Protein AF-A0A418C2A4-F1 (afdb_monomer)

pLDDT: mean 93.09, std 5.09, range [67.75, 98.19]

Foldseek 3Di:
DVPLVVLQVQLQVLLPVQQPPDHRDDPCVPPHDDPPDPQNVVCVVPVFHDDDDDQDDPDPDDDPVCVVVSVNSVVRNVVSSVVSRVVSVD

Mean predicted aligned error: 3.14 Å

Radius of gyration: 13.96 Å; Cα contacts (8 Å, |Δi|>4): 63; chains: 1; bounding box: 31×27×36 Å

Sequence (90 aa):
GGGFDEKFDVLGLGLESVMGGYTAIPLAINLSPSYGLFQDYAFREFKKPALTLEIVGDDFVVDVATIKTHGLDVYKGINQFAKEVTVFNG

Structure (mmCIF, N/CA/C/O backbone):
data_AF-A0A418C2A4-F1
#
_entry.id   AF-A0A418C2A4-F1
#
loop_
_atom_site.group_PDB
_atom_site.id
_atom_site.type_symbol
_atom_site.label_atom_id
_atom_site.label_alt_id
_atom_site.label_comp_id
_atom_site.label_asym_id
_atom_site.label_entity_id
_atom_site.label_seq_id
_atom_site.pdbx_PDB_ins_code
_atom_site.Cartn_x
_atom_site.Cartn_y
_atom_site.Cartn_z
_atom_site.occupancy
_atom_site.B_iso_or_equiv
_atom_site.auth_seq_id
_atom_site.auth_comp_id
_atom_site.auth_asym_id
_atom_site.auth_atom_id
_atom_site.pdbx_PDB_model_num
ATOM 1 N N . GLY A 1 1 ? 17.198 -0.893 -8.218 1.00 67.75 1 GLY A N 1
ATOM 2 C CA . GLY A 1 1 ? 16.586 -2.053 -8.881 1.00 67.75 1 GLY A CA 1
ATOM 3 C C . GLY A 1 1 ? 16.051 -1.700 -10.252 1.00 67.75 1 GLY A C 1
ATOM 4 O O . GLY A 1 1 ? 14.848 -1.590 -10.422 1.00 67.75 1 GLY A O 1
ATOM 5 N N . GLY A 1 2 ? 16.924 -1.522 -11.255 1.00 84.06 2 GLY A N 1
ATOM 6 C CA . GLY A 1 2 ? 16.503 -1.326 -12.655 1.00 84.06 2 GLY A CA 1
ATOM 7 C C . GLY A 1 2 ? 15.526 -0.165 -12.908 1.00 84.06 2 GLY A C 1
ATOM 8 O O . GLY A 1 2 ? 14.746 -0.248 -13.851 1.00 84.06 2 GLY A O 1
ATOM 9 N N . GLY A 1 3 ? 15.529 0.869 -12.058 1.00 89.75 3 GLY A N 1
ATOM 10 C CA . GLY A 1 3 ? 14.574 1.984 -12.100 1.00 89.75 3 GLY A CA 1
ATOM 11 C C . GLY A 1 3 ? 13.195 1.695 -11.489 1.00 89.75 3 GLY A C 1
ATOM 12 O O . GLY A 1 3 ? 12.310 2.541 -11.573 1.00 89.75 3 GLY A O 1
ATOM 13 N N . PHE A 1 4 ? 12.965 0.500 -10.934 1.00 93.25 4 PHE A N 1
ATOM 14 C CA . PHE A 1 4 ? 11.706 0.155 -10.270 1.00 93.25 4 PHE A CA 1
ATOM 15 C C . PHE A 1 4 ? 11.675 0.558 -8.799 1.00 93.25 4 PHE A C 1
ATOM 17 O O . PHE A 1 4 ? 10.592 0.857 -8.312 1.00 93.25 4 PHE A O 1
ATOM 24 N N . ASP A 1 5 ? 12.819 0.594 -8.111 1.00 92.12 5 ASP A N 1
ATOM 25 C CA . ASP A 1 5 ? 12.883 0.980 -6.694 1.00 92.12 5 ASP A CA 1
ATOM 26 C C . ASP A 1 5 ? 12.321 2.397 -6.519 1.00 92.12 5 ASP A C 1
ATOM 28 O O . ASP A 1 5 ? 11.383 2.601 -5.760 1.00 92.12 5 ASP A O 1
ATOM 32 N N . GLU A 1 6 ? 12.766 3.340 -7.352 1.00 94.12 6 GLU A N 1
ATOM 33 C CA . GLU A 1 6 ? 12.304 4.729 -7.333 1.00 94.12 6 GLU A CA 1
ATOM 34 C C . GLU A 1 6 ? 10.807 4.846 -7.668 1.00 94.12 6 GLU A C 1
ATOM 36 O O . GLU A 1 6 ? 10.100 5.711 -7.152 1.00 94.12 6 GLU A O 1
ATOM 41 N N . LYS A 1 7 ? 10.289 3.958 -8.526 1.00 95.94 7 LYS A N 1
ATOM 42 C CA . LYS A 1 7 ? 8.854 3.900 -8.837 1.00 95.94 7 LYS A CA 1
ATOM 43 C C . LYS A 1 7 ? 8.040 3.360 -7.664 1.00 95.94 7 LYS A C 1
ATOM 45 O O . LYS A 1 7 ? 6.928 3.832 -7.434 1.00 95.94 7 LYS A O 1
ATOM 50 N N . PHE A 1 8 ? 8.570 2.374 -6.943 1.00 95.75 8 PHE A N 1
ATOM 51 C CA . PHE A 1 8 ? 7.951 1.863 -5.724 1.00 95.75 8 PHE A CA 1
ATOM 52 C C . PHE A 1 8 ? 7.997 2.892 -4.595 1.00 95.75 8 PHE A C 1
ATOM 54 O O . PHE A 1 8 ? 7.011 2.992 -3.873 1.00 95.75 8 PHE A O 1
ATOM 61 N N . ASP A 1 9 ? 9.052 3.702 -4.499 1.00 94.38 9 ASP A N 1
ATOM 62 C CA . ASP A 1 9 ? 9.131 4.803 -3.533 1.00 94.38 9 ASP A CA 1
ATOM 63 C C . ASP A 1 9 ? 8.027 5.840 -3.783 1.00 94.38 9 ASP A C 1
ATOM 65 O O . ASP A 1 9 ? 7.288 6.198 -2.867 1.00 94.38 9 ASP A O 1
ATOM 69 N N . VAL A 1 10 ? 7.846 6.277 -5.036 1.00 96.00 10 VAL A N 1
ATOM 70 C CA . VAL A 1 10 ? 6.768 7.217 -5.403 1.00 96.00 10 VAL A CA 1
ATOM 71 C C . VAL A 1 10 ? 5.391 6.624 -5.106 1.00 96.00 10 VAL A C 1
ATOM 73 O O . VAL A 1 10 ? 4.561 7.282 -4.479 1.00 96.00 10 VAL A O 1
ATOM 76 N N . LEU A 1 11 ? 5.157 5.372 -5.514 1.00 97.31 11 LEU A N 1
ATOM 77 C CA . LEU A 1 11 ? 3.903 4.672 -5.237 1.00 97.31 11 LEU A CA 1
ATOM 78 C C . LEU A 1 11 ? 3.646 4.573 -3.728 1.00 97.31 11 LEU A C 1
ATOM 80 O O . LEU A 1 11 ? 2.533 4.838 -3.280 1.00 97.31 11 LEU A O 1
ATOM 84 N N . GLY A 1 12 ? 4.668 4.213 -2.950 1.00 96.19 12 GLY A N 1
ATOM 85 C CA . GLY A 1 12 ? 4.604 4.092 -1.497 1.00 96.19 12 GLY A CA 1
ATOM 86 C C . GLY A 1 12 ? 4.218 5.405 -0.824 1.00 96.19 12 GLY A C 1
ATOM 87 O O . GLY A 1 12 ? 3.233 5.439 -0.088 1.00 96.19 12 GLY A O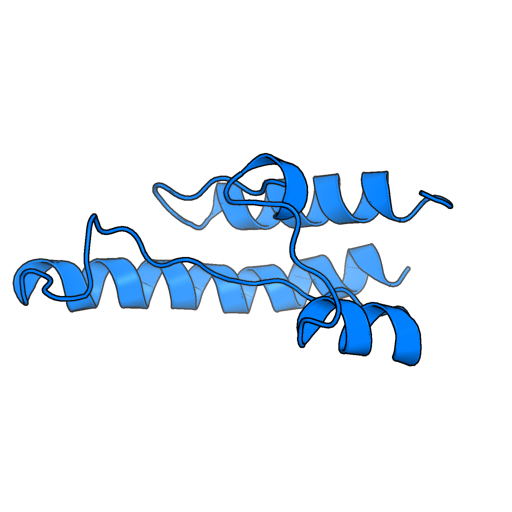 1
ATOM 88 N N . LEU A 1 13 ? 4.911 6.497 -1.154 1.00 96.31 13 LEU A N 1
ATOM 89 C CA . LEU A 1 13 ? 4.606 7.841 -0.645 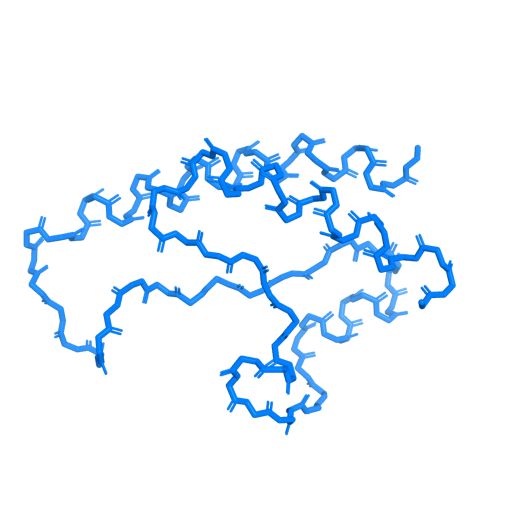1.00 96.31 13 LEU A CA 1
ATOM 90 C C . LEU A 1 13 ? 3.177 8.285 -0.995 1.00 96.31 13 LEU A C 1
ATOM 92 O O . LEU A 1 13 ? 2.488 8.901 -0.178 1.00 96.31 13 LEU A O 1
ATOM 96 N N . GLY A 1 14 ? 2.705 7.945 -2.198 1.00 97.19 14 GLY A N 1
ATOM 97 C CA . GLY A 1 14 ? 1.325 8.190 -2.614 1.00 97.19 14 GLY A CA 1
ATOM 98 C C . GLY A 1 14 ? 0.313 7.499 -1.699 1.00 97.19 14 GLY A C 1
ATOM 99 O O . GLY A 1 14 ? -0.647 8.129 -1.251 1.00 97.19 14 GLY A O 1
ATOM 100 N N . LEU A 1 15 ? 0.543 6.229 -1.357 1.00 97.50 15 LEU A N 1
ATOM 101 C CA . LEU A 1 15 ? -0.318 5.476 -0.438 1.00 97.50 15 LEU A CA 1
ATOM 102 C C . LEU A 1 15 ? -0.272 6.021 0.992 1.00 97.50 15 LEU A C 1
ATOM 104 O O . LEU A 1 15 ? -1.329 6.235 1.590 1.00 97.50 15 LEU A O 1
ATOM 108 N N . GLU A 1 16 ? 0.919 6.298 1.524 1.00 96.12 16 GLU A N 1
ATOM 109 C CA . GLU A 1 16 ? 1.096 6.868 2.869 1.00 96.12 16 GLU A CA 1
ATOM 110 C C . GLU A 1 16 ? 0.333 8.185 3.043 1.00 96.12 16 GLU A C 1
ATOM 112 O O . GLU A 1 16 ? -0.232 8.447 4.103 1.00 96.12 16 GLU A O 1
ATOM 117 N N . SER A 1 17 ? 0.237 8.995 1.983 1.00 96.56 17 SER A N 1
ATOM 118 C CA . SER A 1 17 ? -0.477 10.275 2.030 1.00 96.56 17 SER A CA 1
ATOM 119 C C . SER A 1 17 ? -1.981 10.149 2.322 1.00 96.56 17 SER A C 1
ATOM 121 O O . SER A 1 17 ? -2.607 11.124 2.744 1.00 96.56 17 SER A O 1
ATOM 123 N N . VAL A 1 18 ? -2.575 8.965 2.110 1.00 97.00 18 VAL A N 1
ATOM 124 C CA . VAL A 1 18 ? -4.015 8.722 2.307 1.00 97.00 18 VAL A CA 1
ATOM 125 C C . VAL A 1 18 ? -4.334 7.653 3.354 1.00 97.00 18 VAL A C 1
ATOM 127 O O . VAL A 1 18 ? -5.466 7.617 3.848 1.00 97.00 18 VAL A O 1
ATOM 130 N N . MET A 1 19 ? -3.380 6.775 3.676 1.00 94.88 19 MET A N 1
ATOM 131 C CA . MET A 1 19 ? -3.547 5.674 4.626 1.00 94.88 19 MET A CA 1
ATOM 132 C C . MET A 1 19 ? -2.982 6.080 5.989 1.00 94.88 19 MET A C 1
ATOM 134 O O . MET A 1 19 ? -1.774 6.070 6.206 1.00 94.88 19 MET A O 1
ATOM 138 N N . GLY A 1 20 ? -3.859 6.447 6.926 1.00 84.62 20 GLY A N 1
ATOM 139 C CA . GLY A 1 20 ? -3.436 6.841 8.269 1.00 84.62 20 GLY A CA 1
ATOM 140 C C . GLY A 1 20 ? -2.733 5.694 9.001 1.00 84.62 20 GLY A C 1
ATOM 141 O O . GLY A 1 20 ? -3.305 4.621 9.151 1.00 84.62 20 GLY A O 1
ATOM 142 N N . GLY A 1 21 ? -1.506 5.926 9.472 1.00 82.94 21 GLY A N 1
ATOM 143 C CA . GLY A 1 21 ? -0.773 4.968 10.309 1.00 82.94 21 GLY A CA 1
ATOM 144 C C . GLY A 1 21 ? -0.062 3.835 9.562 1.00 82.94 21 GLY A C 1
ATOM 145 O O . GLY A 1 21 ? 0.365 2.884 10.208 1.00 82.94 21 GLY A O 1
ATOM 146 N N . TYR A 1 22 ? 0.081 3.928 8.237 1.00 92.06 22 TYR A N 1
ATOM 147 C CA . TYR A 1 22 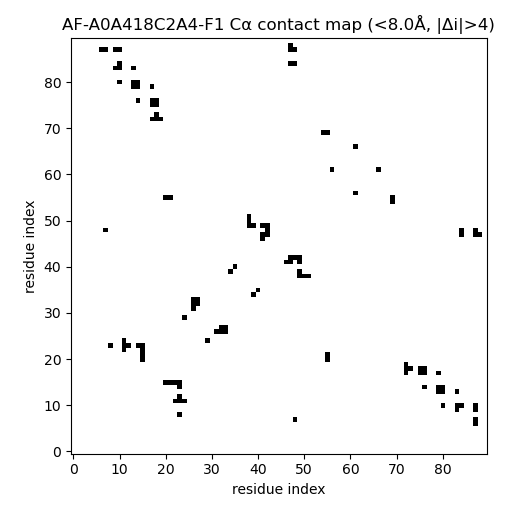? 0.845 2.965 7.439 1.00 92.06 22 TYR A CA 1
ATOM 148 C C . TYR A 1 22 ? 2.169 3.567 6.967 1.00 92.06 22 TYR A C 1
ATOM 150 O O . TYR A 1 22 ? 2.264 4.770 6.727 1.00 92.06 22 TYR A O 1
ATOM 158 N N . THR A 1 23 ? 3.171 2.706 6.798 1.00 92.31 23 THR A N 1
ATOM 159 C CA . THR A 1 23 ? 4.466 3.052 6.204 1.00 92.31 23 THR A CA 1
ATOM 160 C C . THR A 1 23 ? 4.774 2.070 5.081 1.00 92.31 23 THR A C 1
ATOM 162 O O . THR A 1 23 ? 4.691 0.853 5.266 1.00 92.31 23 THR A O 1
ATOM 165 N N . ALA A 1 24 ? 5.117 2.590 3.909 1.00 92.56 24 ALA A N 1
ATOM 166 C CA . ALA A 1 24 ? 5.573 1.824 2.769 1.00 92.56 24 ALA A CA 1
ATOM 167 C C . ALA A 1 24 ? 7.051 1.479 2.960 1.00 92.56 24 ALA A C 1
ATOM 169 O O . ALA A 1 24 ? 7.921 2.342 3.037 1.00 92.56 24 ALA A O 1
ATOM 170 N N . ILE A 1 25 ? 7.343 0.187 3.044 1.00 91.06 25 ILE A N 1
ATOM 171 C CA . ILE A 1 25 ? 8.691 -0.310 3.299 1.00 91.06 25 ILE A CA 1
ATOM 172 C C . ILE A 1 25 ? 8.894 -1.634 2.558 1.00 91.06 25 ILE A C 1
ATOM 174 O O . ILE A 1 25 ? 7.967 -2.450 2.498 1.00 91.06 25 ILE A O 1
ATOM 178 N N . PRO A 1 26 ? 10.085 -1.899 1.990 1.00 88.19 26 PRO A N 1
ATOM 179 C CA . PRO A 1 26 ? 10.382 -3.208 1.431 1.00 88.19 26 PRO A CA 1
ATOM 180 C C . PRO A 1 26 ? 10.195 -4.309 2.481 1.00 88.19 26 PRO A C 1
ATOM 182 O O . PRO A 1 26 ? 10.778 -4.258 3.565 1.00 88.19 26 PRO A O 1
ATOM 185 N N . LEU A 1 27 ? 9.416 -5.340 2.143 1.00 85.50 27 LEU A N 1
ATOM 186 C CA . LEU A 1 27 ? 9.057 -6.413 3.077 1.00 85.50 27 LEU A CA 1
ATOM 187 C C . LEU A 1 27 ? 10.283 -7.091 3.712 1.00 85.50 27 LEU A C 1
ATOM 189 O O . LEU A 1 27 ? 10.293 -7.372 4.909 1.00 85.50 27 LEU A O 1
ATOM 193 N N . ALA A 1 28 ? 11.333 -7.296 2.911 1.00 84.75 28 ALA A N 1
ATOM 194 C CA . ALA A 1 28 ? 12.587 -7.904 3.351 1.00 84.75 28 ALA A CA 1
ATOM 195 C C . ALA A 1 28 ? 13.330 -7.083 4.425 1.00 84.75 28 ALA A C 1
ATOM 197 O O . ALA A 1 28 ? 14.175 -7.642 5.119 1.00 84.75 28 ALA A O 1
ATOM 198 N N . ILE A 1 29 ? 13.030 -5.784 4.554 1.00 83.00 29 ILE A N 1
ATOM 199 C CA . ILE A 1 29 ? 13.583 -4.891 5.583 1.00 83.00 29 ILE A CA 1
ATOM 200 C C . ILE A 1 29 ? 12.695 -4.888 6.837 1.00 83.00 29 ILE A C 1
ATOM 202 O O . ILE A 1 29 ? 13.220 -4.827 7.943 1.00 83.00 29 ILE A O 1
ATOM 206 N N . ASN A 1 30 ? 11.368 -4.953 6.678 1.00 81.81 30 ASN A N 1
ATOM 207 C CA . ASN A 1 30 ? 10.419 -4.723 7.773 1.00 81.81 30 ASN A CA 1
ATOM 208 C C . ASN A 1 30 ? 10.119 -5.954 8.642 1.00 81.81 30 ASN A C 1
ATOM 210 O O . ASN A 1 30 ? 10.004 -5.837 9.856 1.00 81.81 30 ASN A O 1
ATOM 214 N N . LEU A 1 31 ? 9.948 -7.126 8.026 1.00 78.06 31 LEU A N 1
ATOM 215 C CA . LEU A 1 31 ? 9.484 -8.331 8.726 1.00 78.06 31 LEU A CA 1
ATOM 216 C C . LEU A 1 31 ? 10.587 -9.385 8.781 1.00 78.06 31 LEU A C 1
ATOM 218 O O . LEU A 1 31 ? 11.186 -9.640 9.822 1.00 78.06 31 LEU A O 1
ATOM 222 N N . SER A 1 32 ? 10.856 -10.012 7.642 1.00 83.06 32 SER A N 1
ATOM 223 C CA . SER A 1 32 ? 11.958 -10.951 7.466 1.00 83.06 32 SER A CA 1
ATOM 224 C C . SER A 1 32 ? 12.177 -11.206 5.975 1.00 83.06 32 SER A C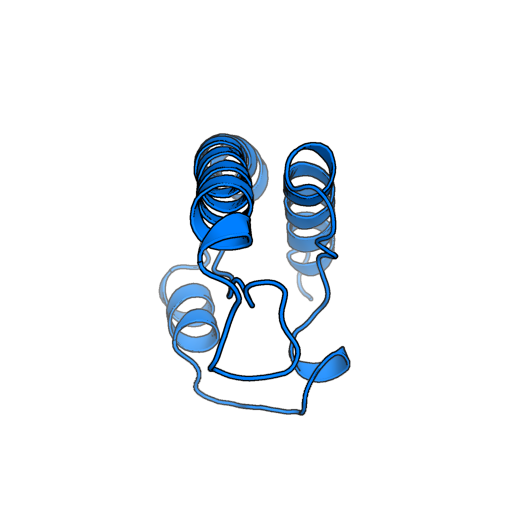 1
ATOM 226 O O . SER A 1 32 ? 11.228 -11.089 5.189 1.00 83.06 32 SER A O 1
ATOM 228 N N . PRO A 1 33 ? 13.395 -11.588 5.554 1.00 87.44 33 PRO A N 1
ATOM 229 C CA . PRO A 1 33 ? 13.626 -12.068 4.200 1.00 87.44 33 PRO A CA 1
ATOM 230 C C . PRO A 1 33 ? 12.719 -13.266 3.895 1.00 87.44 33 PRO A C 1
ATOM 232 O O . PRO A 1 33 ? 12.905 -14.363 4.418 1.00 87.44 33 PRO A O 1
ATOM 235 N N . SER A 1 34 ? 11.726 -13.030 3.045 1.00 89.50 34 SER A N 1
ATOM 236 C CA . SER A 1 34 ? 10.747 -14.012 2.592 1.00 89.50 34 SER A CA 1
ATOM 237 C C . SER A 1 34 ? 10.772 -14.041 1.071 1.00 89.50 34 SER A C 1
ATOM 239 O O . SER A 1 34 ? 10.873 -12.991 0.438 1.00 89.50 34 SER A O 1
ATOM 241 N N . TYR A 1 35 ? 10.712 -15.235 0.485 1.00 89.50 35 TYR A N 1
ATOM 242 C CA . TYR A 1 35 ? 10.896 -15.428 -0.952 1.00 89.50 35 TYR A CA 1
ATOM 243 C C . TYR A 1 35 ? 9.772 -16.270 -1.542 1.00 89.50 35 TYR A C 1
ATOM 245 O O . TYR A 1 35 ? 9.294 -17.211 -0.911 1.00 89.50 35 TYR A O 1
ATOM 253 N N . GLY A 1 36 ? 9.408 -15.977 -2.791 1.00 91.88 36 GLY A N 1
ATOM 254 C CA . GLY A 1 36 ? 8.380 -16.735 -3.506 1.00 91.88 36 GLY A CA 1
ATOM 255 C C . GLY A 1 36 ? 6.967 -16.341 -3.091 1.00 91.88 36 GLY A C 1
ATOM 256 O O . GLY A 1 36 ? 6.037 -17.132 -3.245 1.00 91.88 36 GLY A O 1
ATOM 257 N N . LEU A 1 37 ? 6.810 -15.127 -2.566 1.00 93.06 37 LEU A N 1
ATOM 258 C CA . LEU A 1 37 ? 5.519 -14.592 -2.180 1.00 93.06 37 LEU A CA 1
ATOM 259 C C . LEU A 1 37 ? 4.702 -14.209 -3.414 1.00 93.06 37 LEU A C 1
ATOM 261 O O . LEU A 1 37 ? 5.218 -14.067 -4.528 1.00 93.06 37 LEU A O 1
ATOM 265 N N . PHE A 1 38 ? 3.400 -14.027 -3.208 1.00 93.88 38 PHE A N 1
ATOM 266 C CA . PHE A 1 38 ? 2.485 -13.717 -4.300 1.00 93.88 38 PHE A CA 1
ATOM 267 C C . PHE A 1 38 ? 2.881 -12.430 -5.039 1.00 93.88 38 PHE A C 1
ATOM 269 O O . PHE A 1 38 ? 2.906 -12.415 -6.270 1.00 93.88 38 PHE A O 1
ATOM 276 N N . GLN A 1 39 ? 3.264 -11.376 -4.311 1.00 93.94 39 GLN A N 1
ATOM 277 C CA . GLN A 1 39 ? 3.716 -10.121 -4.910 1.00 93.94 39 GLN A CA 1
ATOM 278 C C . GLN A 1 39 ? 5.046 -10.264 -5.665 1.00 93.94 39 GLN A C 1
ATOM 280 O O . GLN A 1 39 ? 5.210 -9.634 -6.709 1.00 93.94 39 GLN A O 1
ATOM 285 N N . ASP A 1 40 ? 5.954 -11.142 -5.213 1.00 92.94 40 ASP A N 1
ATOM 286 C CA . ASP A 1 40 ? 7.213 -11.418 -5.921 1.00 92.94 40 ASP A CA 1
ATOM 287 C C . ASP A 1 40 ? 6.922 -12.045 -7.286 1.00 92.94 40 ASP A C 1
ATOM 289 O O . ASP A 1 40 ? 7.476 -11.634 -8.309 1.00 92.94 40 ASP A O 1
ATOM 293 N N . TYR A 1 41 ? 6.030 -13.042 -7.306 1.00 95.62 41 TYR A N 1
ATOM 294 C CA . TYR A 1 41 ? 5.576 -13.682 -8.536 1.00 95.62 41 TYR A CA 1
ATOM 295 C C . TYR A 1 41 ? 4.892 -12.673 -9.461 1.00 95.62 41 TYR A C 1
ATOM 297 O O . TYR A 1 41 ? 5.286 -12.556 -10.621 1.00 95.62 41 TYR A O 1
ATOM 305 N N . ALA A 1 42 ? 3.915 -11.918 -8.949 1.00 96.00 42 ALA A N 1
ATOM 306 C CA . ALA A 1 42 ? 3.138 -10.973 -9.744 1.00 96.00 42 ALA A CA 1
ATOM 307 C C . ALA A 1 42 ? 4.030 -9.898 -10.384 1.00 96.00 42 AL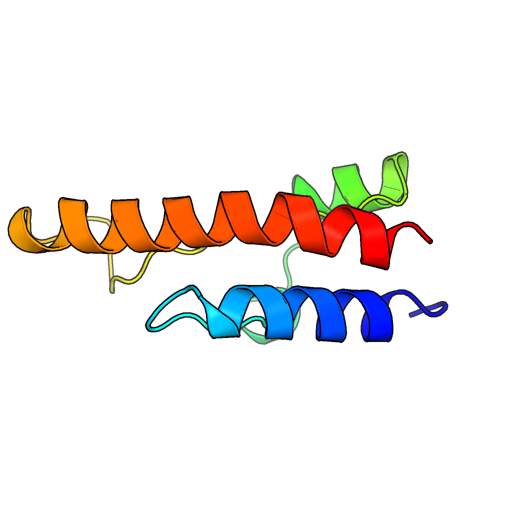A A C 1
ATOM 309 O O . ALA A 1 42 ? 3.932 -9.643 -11.587 1.00 96.00 42 ALA A O 1
ATOM 310 N N . PHE A 1 43 ? 4.957 -9.314 -9.619 1.00 94.75 43 PHE A N 1
ATOM 311 C CA . PHE A 1 43 ? 5.900 -8.346 -10.170 1.00 94.75 43 PHE A CA 1
ATOM 312 C C . PHE A 1 43 ? 6.843 -8.995 -11.188 1.00 94.75 43 PHE A C 1
ATOM 314 O O . PHE A 1 43 ? 7.074 -8.437 -12.263 1.00 94.75 43 PHE A O 1
ATOM 321 N N . ARG A 1 44 ? 7.381 -10.186 -10.890 1.00 95.00 44 ARG A N 1
ATOM 322 C CA . ARG A 1 44 ? 8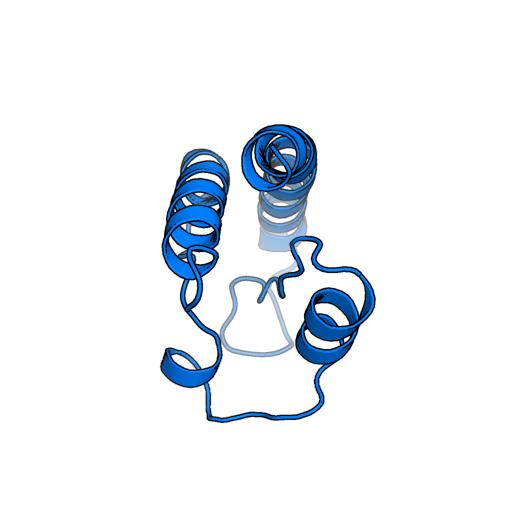.315 -10.875 -11.791 1.00 95.00 44 ARG A CA 1
ATOM 323 C C . ARG A 1 44 ? 7.677 -11.192 -13.139 1.00 95.00 44 ARG A C 1
ATOM 325 O O . ARG A 1 44 ? 8.344 -10.956 -14.148 1.00 95.00 44 ARG A O 1
ATOM 332 N N . GLU A 1 45 ? 6.445 -11.690 -13.126 1.00 97.38 45 GLU A N 1
ATOM 333 C CA . GLU A 1 45 ? 5.688 -12.119 -14.303 1.00 97.38 45 GLU A CA 1
ATOM 334 C C . GLU A 1 45 ? 5.217 -10.928 -15.143 1.00 97.38 45 GLU A C 1
ATOM 336 O O . GLU A 1 45 ? 5.495 -10.854 -16.336 1.00 97.38 45 GLU A O 1
ATOM 341 N N . PHE A 1 46 ? 4.554 -9.950 -14.520 1.00 95.69 46 PHE A N 1
ATOM 342 C CA . PHE A 1 46 ? 3.836 -8.907 -15.262 1.00 95.69 46 PHE A CA 1
ATOM 343 C C . PHE A 1 46 ? 4.587 -7.577 -15.366 1.00 95.69 46 PHE A C 1
ATOM 345 O O . PHE A 1 46 ? 4.189 -6.710 -16.145 1.00 95.69 46 PHE A O 1
ATOM 352 N N . LYS A 1 47 ? 5.648 -7.380 -14.572 1.00 93.38 47 LYS A N 1
ATOM 353 C CA . LYS A 1 47 ? 6.333 -6.081 -14.403 1.00 93.38 47 LYS A CA 1
ATOM 354 C C . LYS A 1 47 ? 5.374 -4.952 -13.999 1.00 93.38 47 LYS A C 1
ATOM 356 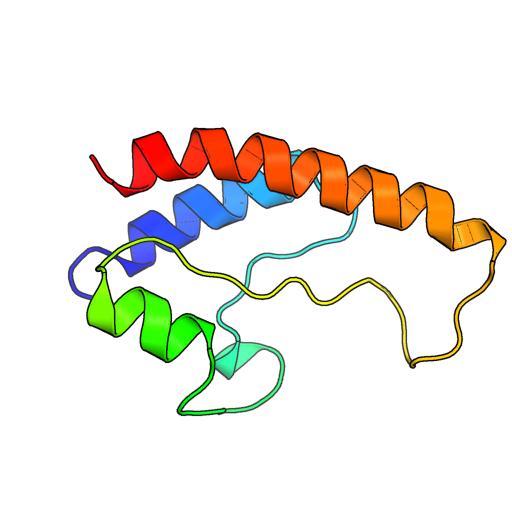O O . LYS A 1 47 ? 5.551 -3.802 -14.395 1.00 93.38 47 LYS A O 1
ATOM 361 N N . LYS A 1 48 ? 4.342 -5.296 -13.223 1.00 95.62 48 LYS A N 1
ATOM 362 C CA . LYS A 1 48 ? 3.330 -4.383 -12.670 1.00 95.62 48 LYS A CA 1
ATOM 363 C C . LYS A 1 48 ? 3.491 -4.282 -11.156 1.00 95.62 48 LYS A C 1
ATOM 365 O O . LYS A 1 48 ? 3.924 -5.266 -10.555 1.00 95.62 48 LYS A O 1
ATOM 370 N N . PRO A 1 49 ? 3.173 -3.129 -10.541 1.00 96.06 49 PRO A N 1
ATOM 371 C CA . PRO A 1 49 ? 3.362 -2.962 -9.107 1.00 96.06 49 PRO A CA 1
ATOM 372 C C . PRO A 1 49 ? 2.476 -3.954 -8.349 1.00 96.06 49 PRO A C 1
ATOM 374 O O . PRO A 1 49 ? 1.304 -4.136 -8.680 1.00 96.06 49 PRO A O 1
ATOM 377 N N . ALA A 1 50 ? 3.050 -4.592 -7.335 1.00 95.31 50 ALA A N 1
ATOM 378 C CA . ALA A 1 50 ? 2.368 -5.507 -6.433 1.00 95.31 50 ALA A CA 1
ATOM 379 C C . ALA A 1 50 ? 2.845 -5.218 -5.007 1.00 95.31 50 ALA A C 1
ATOM 381 O O . ALA A 1 50 ? 4.023 -4.927 -4.801 1.00 95.31 50 ALA A O 1
ATOM 382 N N . LEU A 1 51 ? 1.931 -5.268 -4.040 1.00 93.44 51 LEU A N 1
ATOM 383 C CA . LEU A 1 51 ? 2.203 -4.936 -2.644 1.00 93.44 51 LEU A CA 1
ATOM 384 C C . LEU A 1 51 ? 1.426 -5.849 -1.700 1.00 93.44 51 LEU A C 1
ATOM 386 O O . LEU A 1 51 ? 0.440 -6.474 -2.096 1.00 93.44 51 LEU A O 1
ATOM 390 N N . THR A 1 52 ? 1.865 -5.865 -0.448 1.00 93.50 52 THR A N 1
ATOM 391 C CA . THR A 1 52 ? 1.169 -6.480 0.683 1.00 93.50 52 THR A CA 1
ATOM 392 C C . THR A 1 52 ? 0.724 -5.366 1.625 1.00 93.50 52 THR A C 1
ATOM 394 O O . THR A 1 52 ? 1.495 -4.444 1.881 1.00 93.50 52 THR A O 1
ATOM 397 N N . LEU A 1 53 ? -0.511 -5.439 2.126 1.00 93.00 53 LEU A N 1
ATOM 398 C CA . LEU A 1 53 ? -1.005 -4.563 3.190 1.00 93.00 53 LEU A CA 1
ATOM 399 C C . LEU A 1 53 ? -1.069 -5.360 4.492 1.00 93.00 53 LEU A C 1
ATOM 401 O O . LEU A 1 53 ? -1.880 -6.276 4.605 1.00 93.00 53 LEU A O 1
ATOM 405 N N . GLU A 1 54 ? -0.239 -4.985 5.460 1.00 91.94 54 GLU A N 1
ATOM 406 C CA . GLU A 1 54 ? -0.287 -5.513 6.825 1.00 91.94 54 GLU A CA 1
ATOM 407 C C . GLU A 1 54 ? -1.183 -4.603 7.666 1.00 91.94 54 GLU A C 1
ATOM 409 O O . GLU A 1 54 ? -0.835 -3.449 7.910 1.00 91.94 54 GLU A O 1
ATOM 414 N N . ILE A 1 55 ? -2.370 -5.081 8.047 1.00 92.88 55 ILE A N 1
ATOM 415 C CA . ILE A 1 55 ? -3.349 -4.272 8.785 1.00 92.88 55 ILE A CA 1
ATOM 416 C C . ILE A 1 55 ? -2.838 -3.995 10.200 1.00 92.88 55 ILE A C 1
ATOM 418 O O . ILE A 1 55 ? -2.359 -4.904 10.868 1.00 92.88 55 ILE A O 1
ATOM 422 N N . VAL A 1 56 ? -2.976 -2.745 10.656 1.00 89.81 56 VAL A N 1
ATOM 423 C CA . VAL A 1 56 ? -2.541 -2.308 11.992 1.00 89.81 56 VAL A CA 1
ATOM 424 C C . VAL A 1 56 ? -3.114 -3.214 13.088 1.00 89.81 56 VAL A C 1
ATOM 426 O O . VAL A 1 56 ? -4.327 -3.409 13.175 1.00 89.81 56 VAL A O 1
ATOM 429 N N . GLY A 1 57 ? -2.229 -3.719 13.944 1.00 89.38 57 GLY A N 1
ATOM 430 C CA . GLY A 1 57 ? -2.542 -4.586 15.075 1.00 89.38 57 GLY A CA 1
ATOM 431 C C . GLY A 1 57 ? -1.300 -5.351 15.532 1.00 89.38 57 GLY A C 1
ATOM 432 O O . GLY A 1 57 ? -0.337 -5.474 14.777 1.00 89.38 57 GLY A O 1
ATOM 433 N N . ASP A 1 58 ? -1.329 -5.854 16.765 1.00 89.69 58 ASP A N 1
ATOM 434 C CA . ASP A 1 58 ? -0.224 -6.641 17.333 1.00 89.69 58 ASP A CA 1
ATOM 435 C C . ASP A 1 58 ? -0.430 -8.157 17.152 1.00 89.69 58 ASP A C 1
ATOM 437 O O . ASP A 1 58 ? 0.520 -8.937 17.243 1.00 89.69 58 ASP A O 1
ATOM 441 N N . ASP A 1 59 ? -1.669 -8.588 16.897 1.00 91.56 59 ASP A N 1
ATOM 442 C CA . ASP A 1 59 ? -2.039 -9.982 16.672 1.00 91.56 59 ASP A CA 1
ATOM 443 C C . ASP A 1 59 ? -3.296 -10.113 15.782 1.00 91.56 59 ASP A C 1
ATOM 445 O O . ASP A 1 59 ? -3.766 -9.159 15.158 1.00 91.56 59 ASP A O 1
ATOM 449 N N . PHE A 1 60 ? -3.843 -11.330 15.701 1.00 93.38 60 PHE A N 1
ATOM 450 C CA . PHE A 1 60 ? -5.040 -11.631 14.912 1.00 93.38 60 PHE A CA 1
ATOM 451 C C . PHE A 1 60 ? -6.369 -11.307 15.625 1.00 93.38 60 PHE A C 1
ATOM 453 O O . PHE A 1 60 ? -7.435 -11.475 15.027 1.00 93.38 60 PH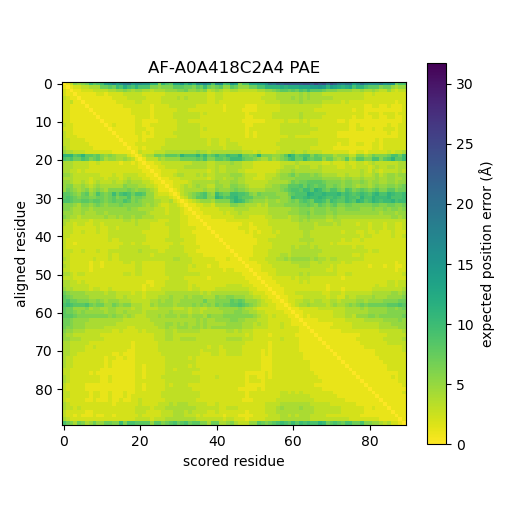E A O 1
ATOM 460 N N . VAL A 1 61 ? -6.340 -10.884 16.892 1.00 95.06 61 VAL A N 1
ATOM 461 C CA . VAL A 1 61 ? -7.507 -10.573 17.727 1.00 95.06 61 VAL A CA 1
ATOM 462 C C . VAL A 1 61 ? -7.589 -9.062 17.941 1.00 95.06 61 VAL A C 1
ATOM 464 O O . VAL A 1 61 ? -6.963 -8.484 18.820 1.00 95.06 61 VAL A O 1
ATOM 467 N N . VAL A 1 62 ? -8.443 -8.407 17.159 1.00 92.69 62 VAL A N 1
ATOM 468 C CA . VAL A 1 62 ? -8.584 -6.944 17.180 1.00 92.69 62 VAL A CA 1
ATOM 469 C C . VAL A 1 62 ? -9.866 -6.486 17.876 1.00 92.69 62 VAL A C 1
ATOM 471 O O . VAL A 1 62 ? -10.870 -7.203 17.909 1.00 92.69 62 VAL A O 1
ATOM 474 N N . ASP A 1 63 ? -9.858 -5.257 18.398 1.00 94.94 63 ASP A N 1
ATOM 475 C CA . ASP A 1 63 ? -11.070 -4.608 18.901 1.00 94.94 63 ASP A CA 1
ATOM 476 C C . ASP A 1 63 ? -12.038 -4.324 17.739 1.00 94.94 63 ASP A C 1
ATOM 478 O O . ASP A 1 63 ? -11.695 -3.702 16.733 1.00 94.94 63 ASP A O 1
ATOM 482 N N . VAL A 1 64 ? -13.293 -4.744 17.895 1.00 96.06 64 VAL A N 1
ATOM 483 C CA . VAL A 1 64 ? -14.368 -4.509 16.922 1.00 96.06 64 VAL A CA 1
ATOM 484 C C . VAL A 1 64 ? -14.532 -3.018 16.598 1.00 96.06 64 VAL A C 1
ATOM 486 O O . VAL A 1 64 ? -14.910 -2.670 15.475 1.00 96.06 64 VAL A O 1
ATOM 489 N N . ALA A 1 65 ? -14.223 -2.125 17.542 1.00 96.69 65 ALA A N 1
ATOM 490 C CA . ALA A 1 65 ? -14.282 -0.681 17.341 1.00 96.69 65 ALA A CA 1
ATOM 491 C C . ALA A 1 65 ? -13.313 -0.173 16.256 1.00 96.69 65 ALA A C 1
ATOM 493 O O . ALA A 1 65 ? -13.609 0.837 15.612 1.00 96.69 65 ALA A O 1
ATOM 494 N N . THR A 1 66 ? -12.195 -0.862 15.999 1.00 94.25 66 THR A N 1
ATOM 495 C CA . THR A 1 66 ? -11.182 -0.413 15.025 1.00 94.25 66 THR A CA 1
ATOM 496 C C . THR A 1 66 ? -11.457 -0.888 13.599 1.00 94.25 66 THR A C 1
ATOM 498 O O . THR A 1 66 ? -10.977 -0.270 12.646 1.00 94.25 66 THR A O 1
ATOM 501 N N . ILE A 1 67 ? -12.305 -1.910 13.419 1.00 94.69 67 ILE A N 1
ATOM 502 C CA . ILE A 1 67 ? -12.592 -2.542 12.117 1.00 94.69 67 ILE A CA 1
ATOM 503 C C . ILE A 1 67 ? -13.006 -1.513 11.060 1.00 94.69 67 ILE A C 1
ATOM 505 O O . ILE A 1 67 ? -12.503 -1.529 9.936 1.00 94.69 67 ILE A O 1
ATOM 509 N N . LYS A 1 68 ? -13.919 -0.595 11.405 1.00 96.81 68 LYS A N 1
ATOM 510 C CA . LYS A 1 68 ? -14.403 0.417 10.451 1.00 96.81 68 LYS A CA 1
ATOM 511 C C . LYS A 1 68 ? -13.309 1.402 10.051 1.00 96.81 68 LYS A C 1
ATOM 513 O O . LYS A 1 68 ? -13.245 1.780 8.884 1.00 96.81 68 LYS A O 1
ATOM 518 N N . THR A 1 69 ? -12.466 1.803 10.998 1.00 95.38 69 THR A N 1
ATOM 519 C CA . THR A 1 69 ? -11.353 2.724 10.748 1.00 95.38 69 THR A CA 1
ATOM 520 C C . THR A 1 69 ? -10.343 2.084 9.802 1.00 95.38 69 THR A C 1
ATOM 522 O O . THR A 1 69 ? -10.073 2.636 8.739 1.00 95.38 69 THR A O 1
ATOM 525 N N . HIS A 1 70 ? -9.880 0.869 10.109 1.00 95.06 70 HIS A N 1
ATOM 526 C CA . HIS A 1 70 ? -8.904 0.174 9.267 1.00 95.06 70 HIS A CA 1
ATOM 527 C C . HIS A 1 70 ? -9.461 -0.164 7.881 1.00 95.06 70 HIS A C 1
ATOM 529 O O . HIS A 1 70 ? -8.772 0.022 6.880 1.00 95.06 70 HIS A O 1
ATOM 535 N N . GLY A 1 71 ? -10.730 -0.575 7.793 1.00 95.75 71 GLY A N 1
ATOM 536 C CA . GLY A 1 71 ? -11.394 -0.788 6.507 1.00 95.75 71 GLY A CA 1
ATOM 537 C C . GLY A 1 71 ? -11.451 0.481 5.651 1.00 95.75 71 GLY A C 1
ATOM 538 O O . GLY A 1 71 ? -11.238 0.417 4.440 1.00 95.75 71 GLY A O 1
ATOM 539 N N . LEU A 1 72 ? -11.688 1.644 6.267 1.00 97.31 72 LEU A N 1
ATOM 540 C CA . LEU A 1 72 ? -11.683 2.927 5.565 1.00 97.31 72 LEU A CA 1
ATOM 541 C C . LEU A 1 72 ? -10.281 3.307 5.065 1.00 97.31 72 LEU A C 1
ATOM 543 O O . LEU A 1 72 ? -10.160 3.822 3.952 1.00 97.31 72 LEU A O 1
ATOM 547 N N . ASP A 1 73 ? -9.231 3.049 5.841 1.00 96.94 73 ASP A N 1
ATOM 548 C CA . ASP A 1 73 ? -7.857 3.351 5.424 1.00 96.94 73 ASP A CA 1
ATOM 549 C C . ASP A 1 73 ? -7.406 2.451 4.270 1.00 96.94 73 ASP A C 1
ATOM 551 O O . ASP A 1 73 ? -6.902 2.955 3.265 1.00 96.94 73 ASP A O 1
ATOM 555 N N . VAL A 1 74 ? -7.700 1.148 4.330 1.00 96.31 74 VAL A N 1
ATOM 556 C CA . VAL A 1 74 ? -7.468 0.219 3.209 1.00 96.31 74 VAL A CA 1
ATOM 557 C C . VAL A 1 74 ? -8.250 0.647 1.969 1.00 96.31 74 VAL A C 1
ATOM 559 O O . VAL A 1 74 ? -7.702 0.661 0.867 1.00 96.31 74 VAL A O 1
ATOM 562 N N . TYR A 1 75 ? -9.511 1.054 2.128 1.00 97.31 75 TYR A N 1
ATOM 563 C CA . TYR A 1 75 ? -10.322 1.555 1.019 1.00 97.31 75 TYR A CA 1
ATOM 564 C C . TYR A 1 75 ? -9.685 2.778 0.342 1.00 97.31 75 TYR A C 1
ATOM 566 O O . TYR A 1 75 ? -9.606 2.832 -0.888 1.00 97.31 75 TYR A O 1
ATOM 574 N N . LYS A 1 76 ? -9.200 3.758 1.115 1.00 97.88 76 LYS A N 1
ATOM 575 C CA . LYS A 1 76 ? -8.475 4.915 0.561 1.00 97.88 76 LYS A CA 1
ATOM 576 C C . LYS A 1 76 ? -7.204 4.471 -0.160 1.00 97.88 76 LYS A C 1
ATOM 578 O O . LYS A 1 76 ? -6.963 4.925 -1.277 1.00 97.88 76 LYS A O 1
ATOM 583 N N . GLY A 1 77 ? -6.451 3.552 0.443 1.00 97.69 77 GLY A N 1
ATOM 584 C CA . GLY A 1 77 ? -5.242 2.962 -0.123 1.00 97.69 77 GLY A CA 1
ATOM 585 C C . GLY A 1 77 ? -5.470 2.317 -1.482 1.00 97.69 77 GLY A C 1
ATOM 586 O O . GLY A 1 77 ? -4.791 2.662 -2.439 1.00 97.69 77 GLY A O 1
ATOM 587 N N . ILE A 1 78 ? -6.475 1.449 -1.613 1.00 97.75 78 ILE A N 1
ATOM 588 C CA . ILE A 1 78 ? -6.812 0.784 -2.885 1.00 97.75 78 ILE A CA 1
ATOM 589 C C . ILE A 1 78 ? -7.168 1.811 -3.971 1.00 97.75 78 ILE A C 1
ATOM 591 O O . ILE A 1 78 ? -6.718 1.701 -5.113 1.00 97.75 78 ILE A O 1
ATOM 595 N N . ASN A 1 79 ? -7.948 2.838 -3.623 1.00 98.19 79 ASN A N 1
ATOM 596 C CA . ASN A 1 79 ? -8.300 3.900 -4.566 1.00 98.19 79 ASN A CA 1
ATOM 597 C C . ASN A 1 79 ? -7.090 4.744 -4.982 1.00 98.19 79 ASN A C 1
ATOM 599 O O . ASN A 1 79 ? -7.010 5.176 -6.131 1.00 98.19 79 ASN A O 1
ATOM 603 N N . GLN A 1 80 ? -6.155 4.996 -4.067 1.00 98.12 80 GLN A N 1
ATOM 604 C CA . GLN A 1 80 ? -4.931 5.721 -4.387 1.00 98.12 80 GLN A CA 1
ATOM 605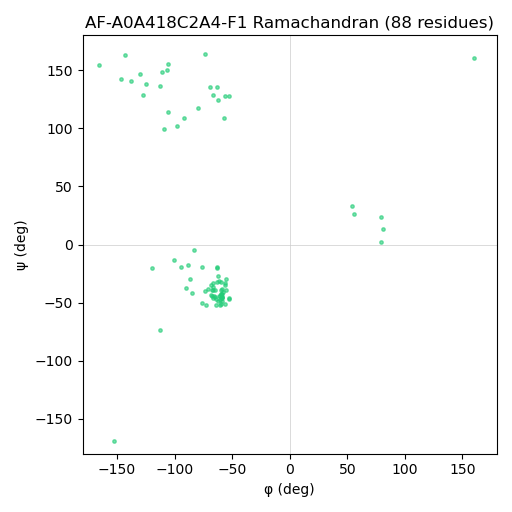 C C . GLN A 1 80 ? -3.965 4.855 -5.196 1.00 98.12 80 GLN A C 1
ATOM 607 O O . GLN A 1 80 ? -3.441 5.330 -6.197 1.00 98.12 80 GLN A O 1
ATOM 612 N N . PHE A 1 81 ? -3.836 3.568 -4.869 1.00 97.88 81 PHE A N 1
ATOM 613 C CA . PHE A 1 81 ? -3.069 2.591 -5.639 1.00 97.88 81 PHE A CA 1
ATOM 614 C C . PHE A 1 81 ? -3.490 2.594 -7.107 1.00 97.88 81 PHE A C 1
ATOM 616 O O . PHE A 1 81 ? -2.640 2.685 -7.983 1.00 97.88 81 PHE A O 1
ATOM 623 N N . ALA A 1 82 ? -4.794 2.591 -7.396 1.00 97.31 82 ALA A N 1
ATOM 624 C CA . ALA A 1 82 ? -5.287 2.656 -8.771 1.00 97.31 82 ALA A CA 1
ATOM 625 C C . ALA A 1 82 ? -4.774 3.887 -9.548 1.00 97.31 82 ALA A C 1
ATOM 627 O O . ALA A 1 82 ? -4.535 3.790 -10.751 1.00 97.31 82 ALA A O 1
ATOM 628 N N . LYS A 1 83 ? -4.563 5.026 -8.874 1.00 97.31 83 LYS A N 1
ATOM 629 C CA . LYS A 1 83 ? -3.971 6.229 -9.480 1.00 97.31 83 LYS A CA 1
ATOM 630 C C . LYS A 1 83 ? -2.463 6.069 -9.645 1.00 97.31 83 LYS A C 1
ATOM 632 O O . LYS A 1 83 ? -1.957 6.248 -10.751 1.00 97.31 83 LYS A O 1
ATOM 637 N N . GLU A 1 84 ? -1.762 5.668 -8.586 1.00 97.50 84 GLU A N 1
ATOM 638 C CA . GLU A 1 84 ? -0.301 5.504 -8.593 1.00 97.50 84 GLU A CA 1
ATOM 639 C C . GLU A 1 84 ? 0.169 4.450 -9.600 1.00 97.50 84 GLU A C 1
ATOM 641 O O . GLU A 1 84 ? 1.221 4.592 -10.215 1.00 97.50 84 GLU A O 1
ATOM 646 N N . VAL A 1 85 ? -0.636 3.415 -9.849 1.00 96.69 85 VAL A N 1
ATOM 647 C CA . VAL A 1 85 ? -0.359 2.384 -10.861 1.00 96.69 85 VAL A CA 1
ATOM 648 C C . VAL A 1 85 ? -0.226 2.984 -12.261 1.00 96.69 85 VAL A C 1
ATOM 650 O O . VAL A 1 85 ? 0.548 2.464 -13.067 1.00 96.69 85 VAL A O 1
ATOM 653 N N . THR A 1 86 ? -0.952 4.060 -12.576 1.00 95.69 86 THR A N 1
ATOM 654 C CA . THR A 1 86 ? -0.822 4.719 -13.886 1.00 95.69 86 THR A CA 1
ATOM 655 C C . THR A 1 86 ? 0.547 5.384 -14.019 1.00 95.69 86 THR A C 1
ATOM 657 O O . THR A 1 86 ? 1.239 5.149 -15.003 1.00 95.69 86 THR A O 1
ATOM 660 N N . VAL A 1 87 ? 0.996 6.083 -12.974 1.00 95.44 87 VAL A N 1
ATOM 661 C CA . VAL A 1 87 ? 2.323 6.713 -12.893 1.00 95.44 87 VAL A CA 1
ATOM 662 C C . VAL A 1 87 ? 3.442 5.667 -12.896 1.00 95.44 87 VAL A C 1
ATOM 664 O O . VAL A 1 87 ? 4.411 5.793 -13.641 1.00 95.44 87 VAL A O 1
ATOM 667 N N . PHE A 1 88 ? 3.303 4.596 -12.110 1.00 96.44 88 PHE A N 1
ATOM 668 C CA . PHE A 1 88 ? 4.294 3.522 -12.020 1.00 96.44 88 PHE A CA 1
ATOM 669 C C . PHE A 1 88 ? 4.562 2.881 -13.387 1.00 96.44 88 PHE A C 1
ATOM 671 O O . PHE A 1 88 ? 5.704 2.561 -13.737 1.00 96.44 88 PHE A O 1
ATOM 678 N N . ASN A 1 89 ? 3.508 2.671 -14.175 1.00 94.56 89 ASN A N 1
ATOM 679 C CA . ASN A 1 89 ? 3.612 1.966 -15.446 1.00 94.56 89 ASN A CA 1
ATOM 680 C C . ASN A 1 89 ? 4.219 2.798 -16.580 1.00 94.56 89 ASN A C 1
ATOM 682 O O . ASN A 1 89 ? 4.756 2.182 -17.502 1.00 94.56 89 ASN A O 1
ATOM 686 N N . GLY A 1 90 ? 4.236 4.130 -16.459 1.00 86.88 90 GLY A N 1
ATOM 687 C CA . GLY A 1 90 ? 4.650 5.040 -17.529 1.00 86.88 90 GLY A CA 1
ATOM 688 C C . GLY A 1 90 ? 3.514 5.324 -18.498 1.00 86.88 90 GLY A C 1
ATOM 689 O O . GLY A 1 90 ? 3.014 4.355 -19.113 1.00 86.88 90 GLY A O 1
#

Solvent-accessible surface area (backbone atoms only — not comparable to full-atom values): 5632 Å² total; per-residue (Å²): 103,98,74,47,50,67,39,50,51,54,40,29,54,57,30,41,76,57,18,82,94,55,80,72,68,63,57,59,78,76,78,52,84,75,80,87,44,71,41,56,50,48,27,70,74,67,75,43,94,60,79,84,85,82,75,93,69,96,65,95,80,73,64,76,84,50,52,64,59,54,51,51,28,50,51,43,27,55,59,41,43,64,54,38,52,54,65,60,70,106

Organism: Aphanomyces astaci (NCBI:txid112090)

Nearest PDB structures (foldseek):
  6feh-assembly1_A  TM=4.670E-01  e=2.837E+00  Homo sapiens

Secondary structure (DSSP, 8-state):
-TT-HHHHHHHHHHHHTTSTT-----HHHHT----S-HHHHHHHHH---------SSSSS---GGGHHHHHHHHHHHHHHHHHHHHHHH-